Protein AF-A0A238BK65-F1 (afdb_monomer_lite)

pLDDT: mean 81.11, std 23.4, range [22.56, 98.56]

Radius of gyration: 17.89 Å; chains: 1; bounding box: 47×44×48 Å

Structure (mmCIF, N/CA/C/O backbone):
data_AF-A0A238BK65-F1
#
_entry.id   AF-A0A238BK65-F1
#
loop_
_atom_site.group_PDB
_atom_site.id
_atom_site.type_symbol
_atom_site.label_atom_id
_atom_site.label_alt_id
_atom_site.label_comp_id
_atom_site.label_asym_id
_atom_site.label_entity_id
_atom_site.label_seq_id
_atom_site.pdbx_PDB_ins_code
_atom_site.Cartn_x
_atom_site.Cartn_y
_atom_site.Cartn_z
_atom_site.occupancy
_atom_site.B_iso_or_equiv
_atom_site.auth_seq_id
_atom_site.auth_comp_id
_atom_site.auth_asym_id
_atom_site.auth_atom_id
_atom_site.pdbx_PDB_model_num
ATOM 1 N N . MET A 1 1 ? 8.272 -14.525 -10.841 1.00 65.56 1 MET A N 1
ATOM 2 C CA . MET A 1 1 ? 7.205 -13.602 -10.405 1.00 65.56 1 MET A CA 1
ATOM 3 C C . MET A 1 1 ? 6.576 -12.972 -11.632 1.00 65.56 1 MET A C 1
ATOM 5 O O . MET A 1 1 ? 7.279 -12.810 -12.625 1.00 65.56 1 MET A O 1
ATOM 9 N N . ASN A 1 2 ? 5.273 -12.700 -11.555 1.00 91.31 2 ASN A N 1
ATOM 10 C CA . ASN A 1 2 ? 4.488 -12.005 -12.584 1.00 91.31 2 ASN A CA 1
ATOM 11 C C . ASN A 1 2 ? 3.823 -10.764 -11.961 1.00 91.31 2 ASN A C 1
ATOM 13 O O . ASN A 1 2 ? 2.624 -10.515 -12.134 1.00 91.31 2 ASN A O 1
ATOM 17 N N . SER A 1 3 ? 4.575 -10.050 -11.119 1.00 95.69 3 SER A N 1
ATOM 18 C CA . SER A 1 3 ? 4.065 -8.901 -10.371 1.00 95.69 3 SER A CA 1
ATOM 19 C C . SER A 1 3 ? 3.752 -7.750 -11.322 1.00 95.69 3 SER A C 1
ATOM 21 O O . SER A 1 3 ? 2.736 -7.081 -11.140 1.00 95.69 3 SER A O 1
ATOM 23 N N . LEU A 1 4 ? 4.554 -7.578 -12.384 1.00 97.25 4 LEU A N 1
ATOM 24 C CA . LEU A 1 4 ? 4.303 -6.587 -13.430 1.00 97.25 4 LEU A CA 1
ATOM 25 C C . LEU A 1 4 ? 2.961 -6.831 -14.130 1.00 97.25 4 LEU A C 1
ATOM 27 O O . LEU A 1 4 ? 2.134 -5.927 -14.219 1.00 97.25 4 LEU A O 1
ATOM 31 N N . GLU A 1 5 ? 2.712 -8.051 -14.607 1.00 97.56 5 GLU A N 1
ATOM 32 C CA . GLU A 1 5 ? 1.461 -8.380 -15.298 1.00 97.56 5 GLU A CA 1
ATOM 33 C C . GLU A 1 5 ? 0.260 -8.203 -14.367 1.00 97.56 5 GLU A C 1
ATOM 35 O O . GLU A 1 5 ? -0.784 -7.696 -14.784 1.00 97.56 5 GLU A O 1
ATOM 40 N N . THR A 1 6 ? 0.425 -8.568 -13.093 1.00 96.25 6 THR A N 1
ATOM 41 C CA . THR A 1 6 ? -0.612 -8.414 -12.069 1.00 96.25 6 THR A CA 1
ATOM 42 C C . THR A 1 6 ? -0.981 -6.946 -11.879 1.00 96.25 6 THR A C 1
ATOM 44 O O . THR A 1 6 ? -2.160 -6.602 -11.975 1.00 96.25 6 THR A O 1
ATOM 47 N N . ILE A 1 7 ? -0.001 -6.059 -11.666 1.00 96.19 7 ILE A N 1
ATOM 48 C CA . ILE A 1 7 ? -0.294 -4.636 -11.472 1.00 96.19 7 ILE A CA 1
ATOM 49 C C . ILE A 1 7 ? -0.809 -3.979 -12.756 1.00 96.19 7 ILE A C 1
ATOM 51 O O . ILE A 1 7 ? -1.739 -3.180 -12.689 1.00 96.19 7 ILE A O 1
ATOM 55 N N . CYS A 1 8 ? -0.301 -4.351 -13.935 1.00 97.06 8 CYS A N 1
ATOM 56 C CA . CYS A 1 8 ? -0.820 -3.849 -15.208 1.00 97.06 8 CYS A CA 1
ATOM 57 C C . CYS A 1 8 ? -2.287 -4.249 -15.427 1.00 97.06 8 CYS A C 1
ATOM 59 O O . CYS A 1 8 ? -3.095 -3.405 -15.811 1.00 97.06 8 CYS A O 1
ATOM 61 N N . CYS A 1 9 ? -2.658 -5.496 -15.121 1.00 97.06 9 CYS A N 1
ATOM 62 C CA . CYS A 1 9 ? -4.050 -5.950 -15.145 1.00 97.06 9 CYS A CA 1
ATOM 63 C C . CYS A 1 9 ? -4.908 -5.171 -14.128 1.00 97.06 9 CYS A C 1
ATOM 65 O O . CYS A 1 9 ? -5.985 -4.676 -14.471 1.00 97.06 9 CYS A O 1
ATOM 67 N N . LEU A 1 10 ? -4.363 -4.988 -12.919 1.00 95.69 10 LEU A N 1
ATOM 68 C CA . LEU A 1 10 ? -4.768 -4.048 -11.868 1.00 95.69 10 LEU A CA 1
ATOM 69 C C . LEU A 1 10 ? -5.280 -2.713 -12.418 1.00 95.69 10 LEU A C 1
ATOM 71 O O . LEU A 1 10 ? -6.445 -2.310 -12.315 1.00 95.69 10 LEU A O 1
ATOM 75 N N . LEU A 1 11 ? -4.324 -2.017 -13.015 1.00 95.56 11 LEU A N 1
ATOM 76 C CA . LEU A 1 11 ? -4.457 -0.658 -13.502 1.00 95.56 11 LEU A CA 1
ATOM 77 C C . LEU A 1 11 ? -5.359 -0.581 -14.729 1.00 95.56 11 LEU A C 1
ATOM 79 O O . LEU A 1 11 ? -6.158 0.348 -14.817 1.00 95.56 11 LEU A O 1
ATOM 83 N N . ALA A 1 12 ? -5.315 -1.568 -15.626 1.00 97.38 12 ALA A N 1
ATOM 84 C CA . ALA A 1 12 ? -6.234 -1.642 -16.756 1.00 97.38 12 ALA A CA 1
ATOM 85 C C . ALA A 1 12 ? -7.696 -1.686 -16.283 1.00 97.38 12 ALA A C 1
ATOM 87 O O . ALA A 1 12 ? -8.514 -0.897 -16.755 1.00 97.38 12 ALA A O 1
ATOM 88 N N . HIS A 1 13 ? -8.024 -2.512 -15.282 1.00 96.25 13 HIS A N 1
ATOM 89 C CA . HIS A 1 13 ? -9.370 -2.528 -14.697 1.00 96.25 13 HIS A CA 1
ATOM 90 C C . HIS A 1 13 ? -9.724 -1.200 -14.022 1.00 96.25 13 HIS A C 1
ATOM 92 O O . HIS A 1 13 ? -10.852 -0.726 -14.165 1.00 96.25 13 HIS A O 1
ATOM 98 N N . LYS A 1 14 ? -8.771 -0.556 -13.333 1.00 94.31 14 LYS A N 1
ATOM 99 C CA . LYS A 1 14 ? -8.991 0.778 -12.753 1.00 94.31 14 LYS A CA 1
ATOM 100 C C . LYS A 1 14 ? -9.293 1.836 -13.815 1.00 94.31 14 LYS A C 1
ATOM 102 O O . LYS A 1 14 ? -10.143 2.690 -13.576 1.00 94.31 14 LYS A O 1
ATOM 107 N N . LEU A 1 15 ? -8.622 1.789 -14.962 1.00 95.19 15 LEU A N 1
ATOM 108 C CA . LEU A 1 15 ? -8.845 2.719 -16.070 1.00 95.19 15 LEU A CA 1
ATOM 109 C C . LEU A 1 15 ? -10.181 2.456 -16.774 1.00 95.19 15 LEU A C 1
ATOM 111 O O . LEU A 1 15 ? -10.897 3.405 -17.082 1.00 95.19 15 LEU A O 1
ATOM 115 N N . MET A 1 16 ? -10.540 1.186 -16.976 1.00 97.00 16 MET A N 1
ATOM 116 C CA . MET A 1 16 ? -11.795 0.792 -17.626 1.00 97.00 16 MET A CA 1
ATOM 117 C C . MET A 1 16 ? -13.023 1.031 -16.741 1.00 97.00 16 MET A C 1
ATOM 119 O O . MET A 1 16 ? -14.070 1.457 -17.226 1.00 97.00 16 MET A O 1
ATOM 123 N N . PHE A 1 17 ? -12.900 0.793 -15.433 1.00 95.38 17 PHE A N 1
ATOM 124 C CA . PHE A 1 17 ? -14.006 0.865 -14.478 1.00 95.38 17 PHE A CA 1
ATOM 125 C C . PHE A 1 17 ? -13.669 1.765 -13.277 1.00 95.38 17 PHE A C 1
ATOM 127 O O . PHE A 1 17 ? -13.709 1.319 -12.126 1.00 95.38 17 PHE A O 1
ATOM 134 N N . PRO A 1 18 ? -13.384 3.063 -13.488 1.00 92.12 18 PRO A N 1
ATOM 135 C CA . PRO A 1 18 ? -12.804 3.937 -12.464 1.00 92.12 18 PRO A CA 1
ATOM 136 C C . PRO A 1 18 ? -13.679 4.140 -11.225 1.00 92.12 18 PRO A C 1
ATOM 138 O O . PRO A 1 18 ? -13.147 4.462 -10.162 1.00 92.12 18 PRO A O 1
ATOM 141 N N . LYS A 1 19 ? -14.999 3.946 -11.342 1.00 90.94 19 LYS A N 1
ATOM 142 C CA . LYS A 1 19 ? -15.959 4.056 -10.231 1.00 90.94 19 LYS A CA 1
ATOM 143 C C . LYS A 1 19 ? -16.219 2.735 -9.499 1.00 90.94 19 LYS A C 1
ATOM 145 O O . LYS A 1 19 ? -16.702 2.775 -8.375 1.00 90.94 19 LYS A O 1
ATOM 150 N N . MET A 1 20 ? -15.926 1.595 -10.123 1.00 89.38 20 MET A N 1
ATOM 151 C CA . MET A 1 20 ? -16.218 0.267 -9.565 1.00 89.38 20 MET A CA 1
ATOM 152 C C . MET A 1 20 ? -14.964 -0.404 -9.018 1.00 89.38 20 MET A C 1
ATOM 154 O O . MET A 1 20 ? -15.018 -1.071 -7.990 1.00 89.38 20 MET A O 1
ATOM 158 N N . PHE A 1 21 ? -13.829 -0.196 -9.683 1.00 88.62 21 PHE A N 1
ATOM 159 C CA . PHE A 1 21 ? -12.570 -0.813 -9.317 1.00 88.62 21 PHE A CA 1
ATOM 160 C C . PHE A 1 21 ? -11.740 0.159 -8.481 1.00 88.62 21 PHE A C 1
ATOM 162 O O . PHE A 1 21 ? -11.426 1.270 -8.915 1.00 88.62 21 PHE A O 1
ATOM 169 N N . ASN A 1 22 ? -11.389 -0.234 -7.260 1.00 90.06 22 ASN A N 1
ATOM 170 C CA . ASN A 1 22 ? -10.579 0.569 -6.349 1.00 90.06 22 ASN A CA 1
ATOM 171 C C . ASN A 1 22 ? -9.386 -0.254 -5.874 1.00 90.06 22 ASN A C 1
ATOM 173 O O . ASN A 1 22 ? -9.543 -1.404 -5.477 1.00 90.06 22 ASN A O 1
ATOM 177 N N . ILE A 1 23 ? -8.203 0.352 -5.922 1.00 95.00 23 ILE A N 1
ATOM 178 C CA . ILE A 1 23 ? -6.944 -0.272 -5.517 1.00 95.00 23 ILE A CA 1
ATOM 179 C C . ILE A 1 23 ? -6.480 0.457 -4.264 1.00 95.00 23 ILE A C 1
ATOM 181 O O . ILE A 1 23 ? -6.325 1.680 -4.290 1.00 95.00 23 ILE A O 1
ATOM 185 N N . LEU A 1 24 ? -6.307 -0.284 -3.174 1.00 95.75 24 LEU A N 1
ATOM 186 C CA . LEU A 1 24 ? -5.669 0.218 -1.964 1.00 95.75 24 LEU A CA 1
ATOM 187 C C . LEU A 1 24 ? -4.176 -0.088 -2.012 1.00 95.75 24 LEU A C 1
ATOM 189 O O . LEU A 1 24 ? -3.745 -1.038 -2.660 1.00 95.75 24 LEU A O 1
ATOM 193 N N . ARG A 1 25 ? -3.397 0.725 -1.311 1.00 97.06 25 ARG A N 1
ATOM 194 C CA . ARG A 1 25 ? -1.971 0.500 -1.127 1.00 97.06 25 ARG A CA 1
ATOM 195 C C . ARG A 1 25 ? -1.739 -0.636 -0.134 1.00 97.06 25 ARG A C 1
ATOM 197 O O . ARG A 1 25 ? -2.342 -0.620 0.938 1.00 97.06 25 ARG A O 1
ATOM 204 N N . GLY A 1 26 ? -0.849 -1.565 -0.460 1.00 95.06 26 GLY A N 1
ATOM 205 C CA . GLY A 1 26 ? -0.292 -2.528 0.480 1.00 95.06 26 GLY A CA 1
ATOM 206 C C . GLY A 1 26 ? 1.108 -2.156 0.954 1.00 95.06 26 GLY A C 1
ATOM 207 O O . GLY A 1 26 ? 1.669 -1.120 0.588 1.00 95.06 26 GLY A O 1
ATOM 208 N N . ASN A 1 27 ? 1.673 -2.988 1.827 1.00 94.56 27 ASN A N 1
ATOM 209 C CA . ASN A 1 27 ? 3.023 -2.783 2.348 1.00 94.56 27 ASN A CA 1
ATOM 210 C C . ASN A 1 27 ? 4.119 -3.073 1.303 1.00 94.56 27 ASN A C 1
ATOM 212 O O . ASN A 1 27 ? 5.182 -2.457 1.363 1.00 94.56 27 ASN A O 1
ATOM 216 N N . HIS A 1 28 ? 3.851 -3.958 0.334 1.00 94.88 28 HIS A N 1
ATOM 217 C CA . HIS A 1 28 ? 4.752 -4.246 -0.785 1.00 94.88 28 HIS A CA 1
ATOM 218 C C . HIS A 1 28 ? 4.765 -3.135 -1.843 1.00 94.88 28 HIS A C 1
ATOM 220 O O . HIS A 1 28 ? 5.754 -2.986 -2.547 1.00 94.88 28 HIS A O 1
ATOM 226 N N . GLU A 1 29 ? 3.759 -2.265 -1.907 1.00 97.38 29 GLU A N 1
ATOM 227 C CA . GLU A 1 29 ? 3.756 -1.063 -2.754 1.00 97.38 29 GLU A CA 1
ATOM 228 C C . GLU A 1 29 ? 4.601 0.075 -2.128 1.00 97.38 29 GLU A C 1
ATOM 230 O O . GLU A 1 29 ? 4.159 1.219 -1.954 1.00 97.38 29 GLU A O 1
ATOM 235 N N . CYS A 1 30 ? 5.834 -0.257 -1.740 1.00 94.69 30 CYS A N 1
ATOM 236 C CA . CYS A 1 30 ? 6.845 0.604 -1.130 1.00 94.69 30 CYS A CA 1
ATOM 237 C C . CYS A 1 30 ? 8.224 0.262 -1.725 1.00 94.69 30 CYS A C 1
ATOM 239 O O . CYS A 1 30 ? 8.520 -0.934 -1.804 1.00 94.69 30 CYS A O 1
ATOM 241 N N . PRO A 1 31 ? 9.069 1.253 -2.088 1.00 97.44 31 PRO A N 1
ATOM 242 C CA . PRO A 1 31 ? 10.338 1.006 -2.781 1.00 97.44 31 PRO A CA 1
ATOM 243 C C . PRO A 1 31 ? 11.217 -0.039 -2.090 1.00 97.44 31 PRO A C 1
ATOM 245 O O . PRO A 1 31 ? 11.572 -1.041 -2.700 1.00 97.44 31 PRO A O 1
ATOM 248 N N . ASP A 1 32 ? 11.469 0.133 -0.789 1.00 95.12 32 ASP A N 1
ATOM 249 C CA . ASP A 1 32 ? 12.352 -0.756 -0.021 1.00 95.12 32 ASP A CA 1
ATOM 250 C C . ASP A 1 32 ? 11.864 -2.213 -0.027 1.00 95.12 32 ASP A C 1
ATOM 252 O O . ASP A 1 32 ? 12.652 -3.157 -0.058 1.00 95.12 32 ASP A O 1
ATOM 256 N N . ILE A 1 33 ? 10.542 -2.402 -0.005 1.00 95.56 33 ILE A N 1
ATOM 257 C CA . ILE A 1 33 ? 9.921 -3.721 0.085 1.00 95.56 33 ILE A CA 1
ATOM 258 C C . ILE A 1 33 ? 9.875 -4.367 -1.293 1.00 95.56 33 ILE A C 1
ATOM 260 O O . ILE A 1 33 ? 10.335 -5.491 -1.458 1.00 95.56 33 ILE A O 1
ATOM 264 N N . ASN A 1 34 ? 9.357 -3.682 -2.311 1.00 96.94 34 ASN A N 1
ATOM 265 C CA . ASN A 1 34 ? 9.291 -4.281 -3.641 1.00 96.94 34 ASN A CA 1
ATOM 266 C C . ASN A 1 34 ? 10.681 -4.514 -4.255 1.00 96.94 34 ASN A C 1
ATOM 268 O O . ASN A 1 34 ? 10.834 -5.475 -5.005 1.00 96.94 34 ASN A O 1
ATOM 272 N N . GLN A 1 35 ? 11.696 -3.727 -3.890 1.00 96.88 35 GLN A N 1
ATOM 273 C CA . GLN A 1 35 ? 13.086 -4.012 -4.232 1.00 96.88 35 GLN A CA 1
ATOM 274 C C . GLN A 1 35 ? 13.565 -5.288 -3.532 1.00 96.88 35 GLN A C 1
ATOM 276 O O . GLN A 1 35 ? 13.980 -6.229 -4.201 1.00 96.88 35 GLN A O 1
ATOM 281 N N . MET A 1 36 ? 13.439 -5.358 -2.202 1.00 95.81 36 MET A N 1
ATOM 282 C CA . MET A 1 36 ? 13.880 -6.516 -1.415 1.00 95.81 36 MET A CA 1
ATOM 283 C C . MET A 1 36 ? 13.208 -7.827 -1.845 1.00 95.81 36 MET A C 1
ATOM 285 O O . MET A 1 36 ? 13.836 -8.883 -1.810 1.00 95.81 36 MET A O 1
ATOM 289 N N . TYR A 1 37 ? 11.939 -7.768 -2.250 1.00 94.00 37 TYR A N 1
ATOM 290 C CA . TYR A 1 37 ? 11.158 -8.936 -2.661 1.00 94.00 37 TYR A CA 1
ATOM 291 C C . TYR A 1 37 ? 11.115 -9.145 -4.186 1.00 94.00 37 TYR A C 1
ATOM 293 O O . TYR A 1 37 ? 10.296 -9.927 -4.665 1.00 94.00 37 TYR A O 1
ATOM 301 N N . GLY A 1 38 ? 12.005 -8.499 -4.949 1.00 96.06 38 GLY A N 1
ATOM 302 C CA . GLY A 1 38 ? 12.317 -8.887 -6.330 1.00 96.06 38 GLY A CA 1
ATOM 303 C C . GLY A 1 38 ? 11.424 -8.301 -7.428 1.00 96.06 38 GLY A C 1
ATOM 304 O O . GLY A 1 38 ? 11.495 -8.757 -8.568 1.00 96.06 38 GLY A O 1
ATOM 305 N N . PHE A 1 39 ? 10.595 -7.292 -7.139 1.00 97.94 39 PHE A N 1
ATOM 306 C CA . PHE A 1 39 ? 9.866 -6.572 -8.190 1.00 97.94 39 PHE A CA 1
ATOM 307 C C . PHE A 1 39 ? 10.810 -5.737 -9.056 1.00 97.94 39 PHE A C 1
ATOM 309 O O . PHE A 1 39 ? 10.663 -5.733 -10.274 1.00 97.94 39 PHE A O 1
ATOM 316 N N . GLN A 1 40 ? 11.793 -5.063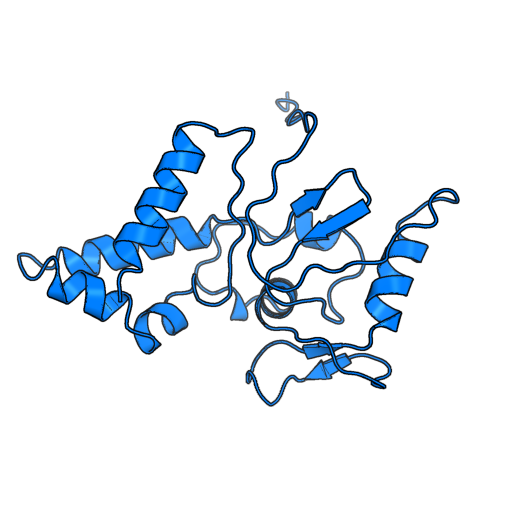 -8.446 1.00 97.75 40 GLN A N 1
ATOM 317 C CA . GLN A 1 40 ? 12.811 -4.328 -9.201 1.00 97.75 40 GLN A CA 1
ATOM 318 C C . GLN A 1 40 ? 13.571 -5.280 -10.139 1.00 97.75 40 GLN A C 1
ATOM 320 O O . GLN A 1 40 ? 13.592 -5.058 -11.348 1.00 97.75 40 GLN A O 1
ATOM 325 N N . ASP A 1 41 ? 14.069 -6.395 -9.599 1.00 97.56 41 ASP A N 1
ATOM 326 C CA . ASP A 1 41 ? 14.761 -7.433 -10.370 1.00 97.56 41 ASP A CA 1
ATOM 327 C C . ASP A 1 41 ? 13.891 -7.992 -11.508 1.00 97.56 41 ASP A C 1
ATOM 329 O O . ASP A 1 41 ? 14.380 -8.271 -12.605 1.00 97.56 41 ASP A O 1
ATOM 333 N N . GLU A 1 42 ? 12.582 -8.159 -11.279 1.00 98.12 42 GLU A N 1
ATOM 334 C CA . GLU A 1 42 ? 11.644 -8.591 -12.318 1.00 98.12 42 GLU A CA 1
ATOM 335 C C . GLU A 1 42 ? 11.610 -7.605 -13.493 1.00 98.12 42 GLU A C 1
ATOM 337 O O . GLU A 1 42 ? 11.644 -8.044 -14.648 1.00 98.12 42 GLU A O 1
ATOM 342 N N . LEU A 1 43 ? 11.554 -6.301 -13.209 1.00 98.12 43 LEU A N 1
ATOM 343 C CA . LEU A 1 43 ? 11.531 -5.247 -14.223 1.00 98.12 43 LEU A CA 1
ATOM 344 C C . LEU A 1 43 ? 12.867 -5.150 -14.959 1.00 98.12 43 LEU A C 1
ATOM 346 O O . LEU A 1 43 ? 12.874 -5.137 -16.186 1.00 98.12 43 LEU A O 1
ATOM 350 N N . GLU A 1 44 ? 13.990 -5.157 -14.243 1.00 96.88 44 GLU A N 1
ATOM 351 C CA . GLU A 1 44 ? 15.328 -5.113 -14.849 1.00 96.88 44 GLU A CA 1
ATOM 352 C C . GLU A 1 44 ? 15.594 -6.330 -15.741 1.00 96.88 44 GLU A C 1
ATOM 354 O O . GLU A 1 44 ? 16.139 -6.198 -16.836 1.00 96.88 44 GLU A O 1
ATOM 359 N N . ARG A 1 45 ? 15.128 -7.519 -15.343 1.00 97.38 45 ARG A N 1
ATOM 360 C CA . ARG A 1 45 ? 15.252 -8.730 -16.164 1.00 97.38 45 ARG A CA 1
ATOM 361 C C . ARG A 1 45 ? 14.373 -8.690 -17.418 1.00 97.38 45 ARG A C 1
ATOM 363 O O . ARG A 1 45 ? 14.766 -9.238 -18.447 1.00 97.38 45 ARG A O 1
ATOM 370 N N . LYS A 1 46 ? 13.165 -8.123 -17.337 1.00 97.31 46 LYS A N 1
ATOM 371 C CA . LYS A 1 46 ? 12.235 -8.024 -18.480 1.00 97.31 46 LYS A CA 1
ATOM 372 C C . LYS A 1 46 ? 12.601 -6.880 -19.434 1.00 97.31 46 LYS A C 1
ATOM 374 O O . LYS A 1 46 ? 12.348 -7.011 -20.627 1.00 97.31 46 LYS A O 1
ATOM 379 N N . PHE A 1 47 ? 13.223 -5.817 -18.923 1.00 97.19 47 PHE A N 1
ATOM 380 C CA . PHE A 1 47 ? 13.608 -4.610 -19.663 1.00 97.19 47 PHE A CA 1
ATOM 381 C C . PHE A 1 47 ? 15.085 -4.240 -19.394 1.00 97.19 47 PHE A C 1
ATOM 383 O O . PHE A 1 47 ? 15.366 -3.259 -18.699 1.00 97.19 47 PHE A O 1
ATOM 390 N N . PRO A 1 48 ? 16.049 -5.026 -19.919 1.00 95.62 48 PRO A N 1
ATOM 391 C CA . PRO A 1 48 ? 17.468 -4.908 -19.565 1.00 95.62 48 PRO A CA 1
ATOM 392 C C . PRO A 1 48 ? 18.222 -3.794 -20.308 1.00 95.62 48 PRO A C 1
ATOM 394 O O . PRO A 1 48 ? 19.399 -3.556 -20.046 1.00 95.62 48 PRO A O 1
ATOM 397 N N . THR A 1 49 ? 17.604 -3.147 -21.295 1.00 95.94 49 THR A N 1
ATOM 398 C CA . THR A 1 49 ? 18.268 -2.168 -22.166 1.00 95.94 49 THR A CA 1
ATOM 399 C C . THR A 1 49 ? 17.995 -0.744 -21.679 1.00 95.94 49 THR A C 1
ATOM 401 O O . THR A 1 49 ? 16.925 -0.463 -21.151 1.00 95.94 49 THR A O 1
ATOM 404 N N . ASN A 1 50 ? 18.964 0.165 -21.839 1.00 94.25 50 ASN A N 1
ATOM 405 C CA . ASN A 1 50 ? 18.810 1.605 -21.571 1.00 94.25 50 ASN A CA 1
ATOM 406 C C . ASN A 1 50 ? 18.277 1.975 -20.168 1.00 94.25 50 ASN A C 1
ATOM 408 O O . ASN A 1 50 ? 17.665 3.028 -20.008 1.00 94.25 50 ASN A O 1
ATOM 412 N N . ASN A 1 51 ? 18.510 1.135 -19.151 1.00 93.94 51 ASN A N 1
ATOM 413 C CA . ASN A 1 51 ? 17.974 1.295 -17.790 1.00 93.94 51 ASN A CA 1
ATOM 414 C C . ASN A 1 51 ? 16.433 1.341 -17.703 1.00 93.94 51 ASN A C 1
ATOM 416 O O . ASN A 1 51 ? 15.890 1.822 -16.708 1.00 93.94 51 ASN A O 1
ATOM 420 N N . GLU A 1 52 ? 15.714 0.817 -18.702 1.00 97.69 52 GLU A N 1
ATOM 421 C CA . GLU A 1 52 ? 14.247 0.856 -18.755 1.00 97.69 52 GLU A CA 1
ATOM 422 C C . GLU A 1 52 ? 13.590 0.190 -17.540 1.00 97.69 52 GLU A C 1
ATOM 424 O O . GLU A 1 52 ? 12.627 0.730 -16.998 1.00 97.69 52 GLU A O 1
ATOM 429 N N . GLY A 1 53 ? 14.131 -0.937 -17.060 1.00 97.88 53 GLY A N 1
ATOM 430 C CA . GLY A 1 53 ? 13.626 -1.606 -15.859 1.00 97.88 53 GLY A CA 1
ATOM 431 C C . GLY A 1 53 ? 13.645 -0.712 -14.614 1.00 97.88 53 GLY A C 1
ATOM 432 O O . GLY A 1 53 ? 12.647 -0.637 -13.897 1.00 97.88 53 GLY A O 1
ATOM 433 N N . ILE A 1 54 ? 14.731 0.038 -14.403 1.00 98.00 54 ILE A N 1
ATOM 434 C CA . ILE A 1 54 ? 14.860 0.998 -13.293 1.00 98.00 54 ILE A CA 1
ATOM 435 C C . ILE A 1 54 ? 13.914 2.187 -13.499 1.00 98.00 54 ILE A C 1
ATOM 437 O O . ILE A 1 54 ? 13.252 2.630 -12.559 1.00 98.00 54 ILE A O 1
ATOM 441 N N . THR A 1 55 ? 13.806 2.703 -14.727 1.00 98.31 55 THR A N 1
ATOM 442 C CA . THR A 1 55 ? 12.867 3.786 -15.056 1.00 98.31 55 THR A CA 1
ATOM 443 C C . THR A 1 55 ? 11.420 3.380 -14.769 1.00 98.31 55 THR A C 1
ATOM 445 O O . THR A 1 55 ? 10.682 4.143 -14.144 1.00 98.31 55 THR A O 1
ATOM 448 N N . LEU A 1 56 ? 11.022 2.165 -15.155 1.00 98.06 56 LEU A N 1
ATOM 449 C CA . LEU A 1 56 ? 9.704 1.609 -14.851 1.00 98.06 56 LEU A CA 1
ATOM 450 C C . LEU A 1 56 ? 9.508 1.415 -13.347 1.00 98.06 56 LEU A C 1
ATOM 452 O O . LEU A 1 56 ? 8.452 1.766 -12.826 1.00 98.06 56 LEU A O 1
ATOM 456 N N . TRP A 1 57 ? 10.515 0.903 -12.638 1.00 98.38 57 TRP A N 1
ATOM 457 C CA . TRP A 1 57 ? 10.455 0.727 -11.188 1.00 98.38 57 TRP A CA 1
ATOM 458 C C . TRP A 1 57 ? 10.199 2.056 -10.462 1.00 98.38 57 TRP A C 1
ATOM 460 O O . TRP A 1 57 ? 9.315 2.133 -9.607 1.00 98.38 57 TRP A O 1
ATOM 470 N N . ASN A 1 58 ? 10.892 3.128 -10.857 1.00 98.31 58 ASN A N 1
ATOM 471 C CA . ASN A 1 58 ? 10.652 4.472 -10.326 1.00 98.31 58 ASN A CA 1
ATOM 472 C C . ASN A 1 58 ? 9.218 4.947 -10.612 1.00 98.31 58 ASN A C 1
ATOM 474 O O . ASN A 1 58 ? 8.523 5.381 -9.693 1.00 98.31 58 ASN A O 1
ATOM 478 N N . ALA A 1 59 ? 8.736 4.785 -11.848 1.00 98.44 59 ALA A N 1
ATOM 479 C CA . ALA A 1 59 ? 7.377 5.175 -12.227 1.00 98.44 59 ALA A CA 1
ATOM 480 C C . ALA A 1 59 ? 6.295 4.405 -11.442 1.00 98.44 59 ALA A C 1
ATOM 482 O O . ALA A 1 59 ? 5.308 4.990 -10.989 1.00 98.44 59 ALA A O 1
ATOM 483 N N . PHE A 1 60 ? 6.481 3.099 -11.219 1.00 98.56 60 PHE A N 1
ATOM 484 C CA . PHE A 1 60 ? 5.575 2.314 -10.379 1.00 98.56 60 PHE A CA 1
ATOM 485 C C . PHE A 1 60 ? 5.583 2.795 -8.929 1.00 98.56 60 PHE A C 1
ATOM 487 O O . PHE A 1 60 ? 4.519 2.900 -8.323 1.00 98.56 60 PHE A O 1
ATOM 494 N N . ASN A 1 61 ? 6.744 3.141 -8.373 1.00 98.50 61 ASN A N 1
ATOM 495 C CA . ASN A 1 61 ? 6.827 3.661 -7.011 1.00 98.50 61 ASN A CA 1
ATOM 496 C C . ASN A 1 61 ? 6.156 5.036 -6.851 1.00 98.50 61 ASN A C 1
ATOM 498 O O . ASN A 1 61 ?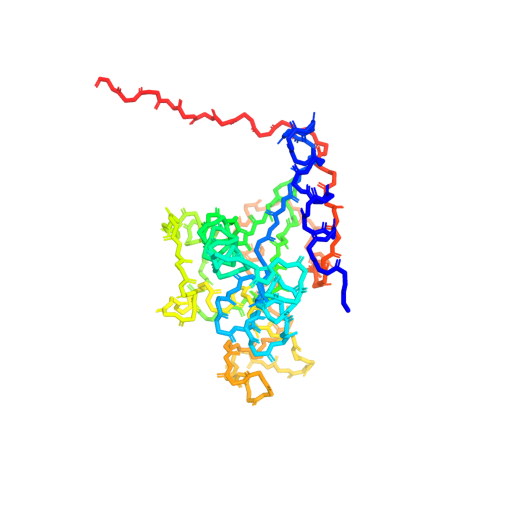 5.497 5.276 -5.836 1.00 98.50 61 ASN A O 1
ATOM 502 N N . GLU A 1 62 ? 6.235 5.913 -7.855 1.00 98.44 62 GLU A N 1
ATOM 503 C CA . GLU A 1 62 ? 5.471 7.169 -7.884 1.00 98.44 62 GLU A CA 1
ATOM 504 C C . GLU A 1 62 ? 3.954 6.916 -7.922 1.00 98.44 62 GLU A C 1
ATOM 506 O O . GLU A 1 62 ? 3.190 7.534 -7.171 1.00 98.44 62 GLU A O 1
ATOM 511 N N . LEU A 1 63 ? 3.508 5.947 -8.728 1.00 98.25 63 LEU A N 1
ATOM 512 C CA . LEU A 1 63 ? 2.110 5.513 -8.763 1.00 98.25 63 LEU A CA 1
ATOM 513 C C . LEU A 1 63 ? 1.664 4.954 -7.407 1.00 98.25 63 LEU A C 1
ATOM 515 O O . LEU A 1 63 ? 0.621 5.347 -6.878 1.00 98.25 63 LEU A O 1
ATOM 519 N N . PHE A 1 64 ? 2.454 4.060 -6.815 1.00 98.31 64 PHE A N 1
ATOM 520 C CA . PHE A 1 64 ? 2.183 3.454 -5.513 1.00 98.31 64 PHE A CA 1
ATOM 521 C C . PHE A 1 64 ? 2.103 4.496 -4.400 1.00 98.31 64 PHE A C 1
ATOM 523 O O . PHE A 1 64 ? 1.231 4.407 -3.531 1.00 98.31 64 PHE A O 1
ATOM 530 N N . ALA A 1 65 ? 2.935 5.537 -4.461 1.00 98.00 65 ALA A N 1
ATOM 531 C CA . ALA A 1 65 ? 2.893 6.656 -3.529 1.00 98.00 65 ALA A CA 1
ATOM 532 C C . ALA A 1 65 ? 1.544 7.396 -3.547 1.00 98.00 65 ALA A C 1
ATOM 534 O O . ALA A 1 65 ? 1.150 7.982 -2.533 1.00 98.00 65 ALA A O 1
ATOM 535 N N . CYS A 1 66 ? 0.821 7.339 -4.668 1.00 97.50 66 CYS A N 1
ATOM 536 C CA . CYS A 1 66 ? -0.491 7.949 -4.847 1.00 97.50 66 CYS A CA 1
ATOM 537 C C . CYS A 1 66 ? -1.653 7.054 -4.396 1.00 97.50 66 CYS A C 1
ATOM 539 O O . CYS A 1 66 ? -2.770 7.557 -4.253 1.00 97.50 66 CYS A O 1
ATOM 541 N N . LEU A 1 67 ? -1.445 5.756 -4.154 1.00 96.56 67 LEU A N 1
ATOM 542 C CA . LEU A 1 67 ? -2.532 4.840 -3.801 1.00 96.56 67 LEU A CA 1
ATOM 543 C C . LEU A 1 67 ? -3.158 5.176 -2.429 1.00 96.56 67 LEU A C 1
ATOM 545 O O . LEU A 1 67 ? -2.459 5.588 -1.501 1.00 96.56 67 LEU A O 1
ATOM 549 N N . PRO A 1 68 ? -4.490 5.050 -2.282 1.00 96.12 68 PRO A N 1
ATOM 550 C CA . PRO A 1 68 ? -5.180 5.274 -1.013 1.00 96.12 68 PRO A CA 1
ATOM 551 C C . PR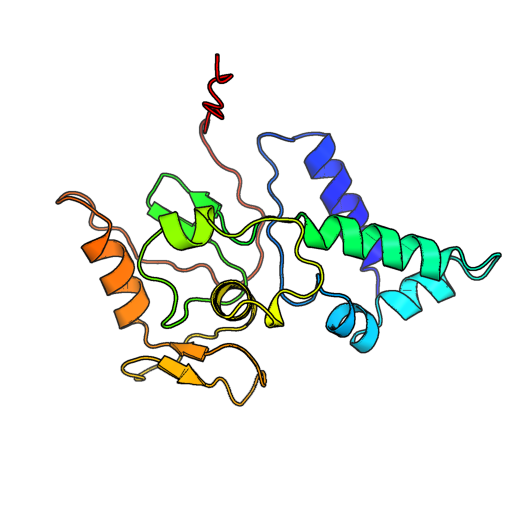O A 1 68 ? -4.853 4.177 0.006 1.00 96.12 68 PRO A C 1
ATOM 553 O O . PRO A 1 68 ? -4.730 3.010 -0.347 1.00 96.12 68 PRO A O 1
ATOM 556 N N . PHE A 1 69 ? -4.774 4.536 1.287 1.00 94.69 69 PHE A N 1
ATOM 557 C CA . PHE A 1 69 ? -4.480 3.586 2.371 1.00 94.69 69 PHE A CA 1
ATOM 558 C C . PHE A 1 69 ? -5.711 2.838 2.894 1.00 94.69 69 PHE A C 1
ATOM 560 O O . PHE A 1 69 ? -5.570 1.808 3.548 1.00 94.69 69 PHE A O 1
ATOM 567 N N . ALA A 1 70 ? -6.911 3.371 2.655 1.00 93.38 70 ALA A N 1
ATOM 568 C CA . ALA A 1 70 ? -8.139 2.797 3.178 1.00 93.38 70 ALA A CA 1
ATOM 569 C C . ALA A 1 70 ? -9.339 3.041 2.260 1.00 93.38 70 ALA A C 1
ATOM 571 O O . ALA A 1 70 ? -9.379 4.027 1.519 1.00 93.38 70 ALA A O 1
ATOM 572 N N . ALA A 1 71 ? -10.348 2.183 2.385 1.00 90.38 71 ALA A N 1
ATOM 573 C CA . ALA A 1 71 ? -11.690 2.392 1.851 1.00 90.38 71 ALA A CA 1
ATOM 574 C C . ALA A 1 71 ? -12.733 2.188 2.952 1.00 90.38 71 ALA A C 1
ATOM 576 O O . ALA A 1 71 ? -12.548 1.370 3.850 1.00 90.38 71 ALA A O 1
ATOM 577 N N . LEU A 1 72 ? -13.843 2.918 2.865 1.00 87.50 72 LEU A N 1
ATOM 578 C CA . LEU A 1 72 ? -14.991 2.742 3.746 1.00 87.50 72 LEU A CA 1
ATOM 579 C C . LEU A 1 72 ? -16.204 2.333 2.912 1.00 87.50 72 LEU A C 1
ATOM 581 O O . LEU A 1 72 ? -16.706 3.116 2.110 1.00 87.50 72 LEU A O 1
ATOM 585 N N . ILE A 1 73 ? -16.686 1.112 3.112 1.00 83.50 73 ILE A N 1
ATOM 586 C CA . ILE A 1 73 ? -17.787 0.545 2.332 1.00 83.50 73 ILE A CA 1
ATOM 587 C C . ILE A 1 73 ? -19.082 0.719 3.108 1.00 83.50 73 ILE A C 1
ATOM 589 O O . ILE A 1 73 ? -19.191 0.281 4.259 1.00 83.50 73 ILE A O 1
ATOM 593 N N . LYS A 1 74 ? -20.067 1.358 2.463 1.00 82.50 74 LYS A N 1
ATOM 594 C CA . LYS A 1 74 ? -21.411 1.613 3.009 1.00 82.50 74 LYS A CA 1
ATOM 595 C C . LYS A 1 74 ? -21.380 2.214 4.424 1.00 82.50 74 LYS A C 1
ATOM 597 O O . LYS A 1 74 ? -22.214 1.862 5.254 1.00 82.50 74 LYS A O 1
ATOM 602 N N . ASN A 1 75 ? -20.385 3.062 4.709 1.00 78.44 75 ASN A N 1
ATOM 603 C CA . ASN A 1 75 ? -20.112 3.662 6.023 1.00 78.44 75 ASN A CA 1
ATOM 604 C C . ASN A 1 75 ? -19.993 2.657 7.188 1.00 78.44 75 ASN A C 1
ATOM 606 O O . ASN A 1 75 ? -20.229 3.011 8.338 1.00 78.44 75 ASN A O 1
ATOM 610 N N . LYS A 1 76 ? -19.648 1.396 6.901 1.00 75.06 76 LYS A N 1
ATOM 611 C CA . LYS A 1 76 ? -19.702 0.296 7.881 1.00 75.06 76 LYS A CA 1
ATOM 612 C C . LYS A 1 76 ? -18.437 -0.545 7.935 1.00 75.06 76 LYS A C 1
ATOM 614 O O . LYS A 1 76 ? -18.064 -1.002 9.010 1.00 75.06 76 LYS A O 1
ATOM 619 N N . ILE A 1 77 ? -17.792 -0.772 6.793 1.00 80.94 77 ILE A N 1
ATOM 620 C CA . ILE A 1 77 ? -16.627 -1.658 6.702 1.00 80.94 77 ILE A CA 1
ATOM 621 C C . ILE A 1 77 ? -15.419 -0.820 6.313 1.00 80.94 77 ILE A C 1
ATOM 623 O O . ILE A 1 77 ? -15.382 -0.272 5.213 1.00 80.94 77 ILE A O 1
ATOM 627 N N . LEU A 1 78 ? -14.450 -0.715 7.219 1.00 83.88 78 LEU A N 1
ATOM 628 C CA . LEU A 1 78 ? -13.146 -0.136 6.918 1.00 83.88 78 LEU A CA 1
ATOM 629 C C . LEU A 1 78 ? -12.237 -1.229 6.363 1.00 83.88 78 LEU A C 1
ATOM 631 O O . LEU A 1 78 ? -11.984 -2.232 7.031 1.00 83.88 78 LEU A O 1
ATOM 635 N N . CYS A 1 79 ? -11.739 -0.998 5.159 1.00 87.44 79 CYS A N 1
ATOM 636 C CA . CYS A 1 79 ? -10.753 -1.828 4.492 1.00 87.44 79 CYS A CA 1
ATOM 637 C C . CYS A 1 79 ? -9.409 -1.110 4.544 1.00 87.44 79 CYS A C 1
ATOM 639 O O . CYS A 1 79 ? -9.313 0.039 4.114 1.00 87.44 79 CYS A O 1
ATOM 641 N N . VAL A 1 80 ? -8.399 -1.792 5.069 1.00 90.69 80 VAL A N 1
ATOM 642 C CA . VAL A 1 80 ? -6.992 -1.375 5.140 1.00 90.69 80 VAL A CA 1
ATOM 643 C C . VAL A 1 80 ? -6.144 -2.607 4.847 1.00 90.69 80 VAL A C 1
ATOM 645 O O . VAL A 1 80 ? -6.650 -3.723 4.943 1.00 90.69 80 VAL A O 1
ATOM 648 N N . HIS A 1 81 ? -4.880 -2.426 4.479 1.00 91.50 81 HIS A N 1
ATOM 649 C CA . HIS A 1 81 ? -4.025 -3.566 4.161 1.00 91.50 81 HIS A CA 1
ATOM 650 C C . HIS A 1 81 ? -3.600 -4.345 5.414 1.00 91.50 81 HIS A C 1
ATOM 652 O O . HIS A 1 81 ? -3.829 -5.547 5.496 1.00 91.50 81 HIS A O 1
ATOM 658 N N . GLY A 1 82 ? -2.987 -3.646 6.372 1.00 89.88 82 GLY A N 1
ATOM 659 C CA . GLY A 1 82 ? -2.550 -4.213 7.643 1.00 89.88 82 GLY A CA 1
ATOM 660 C C . GLY A 1 82 ? -3.662 -4.105 8.672 1.00 89.88 82 GLY A C 1
ATOM 661 O O . GLY A 1 82 ? -4.557 -4.938 8.744 1.00 89.88 82 GLY A O 1
ATOM 662 N N . GLY A 1 83 ? -3.652 -3.038 9.466 1.00 87.50 83 GLY A N 1
ATOM 663 C CA . GLY A 1 83 ? -4.626 -2.899 10.536 1.00 87.50 83 GLY A CA 1
ATOM 664 C C . GLY A 1 83 ? -4.664 -1.506 11.128 1.00 87.50 83 GLY A C 1
ATOM 665 O O . GLY A 1 83 ? -4.524 -0.506 10.432 1.00 87.50 83 GLY A O 1
ATOM 666 N N . ILE A 1 84 ? -4.905 -1.435 12.431 1.00 88.81 84 ILE A N 1
ATOM 667 C CA . ILE A 1 84 ? -4.991 -0.164 13.150 1.00 88.81 84 ILE A CA 1
ATOM 668 C C . ILE A 1 84 ? -3.790 0.016 14.078 1.00 88.81 84 ILE A C 1
ATOM 670 O O . ILE A 1 84 ? -3.084 -0.934 14.418 1.00 88.81 84 ILE A O 1
ATOM 674 N N . GLY A 1 85 ? -3.553 1.259 14.480 1.00 91.62 85 GLY A N 1
ATOM 675 C CA . GLY A 1 85 ? -2.524 1.633 15.444 1.00 91.62 85 GLY A CA 1
ATOM 676 C C . GLY A 1 85 ? -3.064 2.636 16.459 1.00 91.62 85 GLY A C 1
ATOM 677 O O . GLY A 1 85 ? -4.156 3.183 16.262 1.00 91.62 85 GLY A O 1
ATOM 678 N N . PRO A 1 86 ? -2.311 2.912 17.535 1.00 93.06 86 PRO A N 1
ATOM 679 C CA . PRO A 1 86 ? -2.712 3.864 18.562 1.00 93.06 86 PRO A CA 1
ATOM 680 C C . PRO A 1 86 ? -2.869 5.292 18.025 1.00 93.06 86 PRO A C 1
ATOM 682 O O . PRO A 1 86 ? -3.467 6.122 18.705 1.00 93.06 86 PRO A O 1
ATOM 685 N N . GLU A 1 87 ? -2.358 5.597 16.834 1.00 93.56 87 GLU A N 1
ATOM 686 C CA . GLU A 1 87 ? -2.463 6.907 16.192 1.00 93.56 87 GLU A CA 1
ATOM 687 C C . GLU A 1 87 ? -3.833 7.147 15.543 1.00 93.56 87 GLU A C 1
ATOM 689 O O . GLU A 1 87 ? -4.217 8.296 15.343 1.00 93.56 87 GLU A O 1
ATOM 694 N N . LEU A 1 88 ? -4.593 6.087 15.248 1.00 90.50 88 LEU A N 1
ATOM 695 C CA . LEU A 1 88 ? -5.912 6.201 14.635 1.00 90.50 88 LEU A CA 1
ATOM 696 C C . LEU A 1 88 ? -6.974 6.510 15.703 1.00 90.50 88 LEU A C 1
ATOM 698 O O . LEU A 1 88 ? -7.336 5.638 16.496 1.00 90.50 88 LEU A O 1
ATOM 702 N N . LYS A 1 89 ? -7.494 7.743 15.731 1.00 89.31 89 LYS A N 1
ATOM 703 C CA . LYS A 1 89 ? -8.552 8.166 16.670 1.00 89.31 89 LYS A CA 1
ATOM 704 C C . LYS A 1 89 ? -9.908 8.306 15.993 1.00 89.31 89 LYS A C 1
ATOM 706 O O . LYS A 1 89 ? -10.930 7.999 16.602 1.00 89.31 89 LYS A O 1
ATOM 711 N N . SER A 1 90 ? -9.912 8.709 14.729 1.00 88.25 90 SER A N 1
ATOM 712 C CA . SER A 1 90 ? -11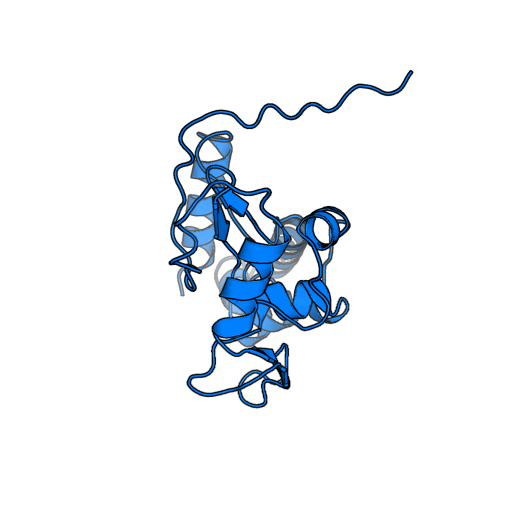.104 8.915 13.913 1.00 88.25 90 SER A CA 1
ATOM 713 C C . SER A 1 90 ? -10.839 8.579 12.445 1.00 88.25 90 SER A C 1
ATOM 715 O O . SER A 1 90 ? -9.695 8.516 11.995 1.00 88.25 90 SER A O 1
ATOM 717 N N . LEU A 1 91 ? -11.904 8.417 11.657 1.00 87.25 91 LEU A N 1
ATOM 718 C CA . LEU A 1 91 ? -11.775 8.281 10.200 1.00 87.25 91 LEU A CA 1
ATOM 719 C C . LEU A 1 91 ? -11.195 9.545 9.540 1.00 87.25 91 LEU A C 1
ATOM 721 O O . LEU A 1 91 ? -10.600 9.452 8.465 1.00 87.25 91 LEU A O 1
ATOM 725 N N . ASP A 1 92 ? -11.320 10.712 10.180 1.00 90.38 92 ASP A N 1
ATOM 726 C CA . ASP A 1 92 ? -10.725 11.958 9.691 1.00 90.38 92 ASP A CA 1
ATOM 727 C C . ASP A 1 92 ? -9.199 11.942 9.735 1.00 90.38 92 ASP A C 1
ATOM 729 O O . ASP A 1 92 ? -8.567 12.591 8.902 1.00 90.38 92 ASP A O 1
ATOM 733 N N . ASP A 1 93 ? -8.588 11.175 10.639 1.00 92.75 93 ASP A N 1
ATOM 734 C CA . ASP A 1 93 ? -7.128 11.049 10.687 1.00 92.75 93 ASP A CA 1
ATOM 735 C C . ASP A 1 93 ? -6.598 10.392 9.409 1.00 92.75 93 ASP A C 1
ATOM 737 O O . ASP A 1 93 ? -5.608 10.849 8.842 1.00 92.75 93 ASP A O 1
ATOM 741 N N . ILE A 1 94 ? -7.318 9.390 8.889 1.00 92.50 94 ILE A N 1
ATOM 742 C CA . ILE A 1 94 ? -6.994 8.748 7.608 1.00 92.50 94 ILE A CA 1
ATOM 743 C C . ILE A 1 94 ? -7.187 9.737 6.450 1.00 92.50 94 ILE A C 1
ATOM 745 O O . ILE A 1 94 ? -6.339 9.822 5.563 1.00 92.50 94 ILE A O 1
ATOM 749 N N . ARG A 1 95 ? -8.273 10.527 6.461 1.00 92.06 95 ARG A N 1
ATOM 750 C CA . ARG A 1 95 ? -8.550 11.537 5.417 1.00 92.06 95 ARG A CA 1
ATOM 751 C C . ARG A 1 95 ? -7.482 12.632 5.356 1.00 92.06 95 ARG A C 1
ATOM 753 O O . ARG A 1 95 ? -7.253 13.189 4.286 1.00 92.06 95 ARG A O 1
ATOM 760 N N . LYS A 1 96 ? -6.826 12.933 6.481 1.00 94.06 96 LYS A N 1
ATOM 761 C CA . LYS A 1 96 ? -5.751 13.934 6.582 1.00 94.06 96 LYS A CA 1
ATOM 762 C C . LYS A 1 96 ? -4.398 13.441 6.064 1.00 94.06 96 LYS A C 1
ATOM 764 O O . LYS A 1 96 ? -3.490 14.261 5.918 1.00 94.06 96 LYS A O 1
ATOM 769 N N . ILE A 1 97 ? -4.238 12.145 5.775 1.00 93.88 97 ILE A N 1
ATOM 770 C CA . ILE A 1 97 ? -2.999 11.613 5.194 1.00 93.88 97 ILE A CA 1
ATOM 771 C C . ILE A 1 97 ? -2.810 12.217 3.797 1.00 93.88 97 ILE A C 1
ATOM 773 O O . ILE A 1 97 ? -3.515 11.875 2.844 1.00 93.88 97 ILE A O 1
ATOM 777 N N . LYS A 1 98 ? -1.839 13.126 3.672 1.00 95.12 98 LYS A N 1
ATOM 778 C CA . LYS A 1 98 ? -1.488 13.753 2.395 1.00 95.12 98 LYS A CA 1
ATOM 779 C C . LYS A 1 98 ? -0.754 12.750 1.517 1.00 95.12 98 LYS A C 1
ATOM 781 O O . LYS A 1 98 ? 0.220 12.161 1.959 1.00 95.12 98 LYS A O 1
ATOM 786 N N . ARG A 1 99 ? -1.211 12.585 0.278 1.00 95.12 99 ARG A N 1
ATOM 787 C CA . ARG A 1 99 ? -0.543 11.803 -0.773 1.00 95.12 99 ARG A CA 1
ATOM 788 C C . ARG A 1 99 ? -0.008 12.763 -1.849 1.00 95.12 99 ARG A C 1
ATOM 790 O O . ARG A 1 99 ? -0.633 13.809 -2.034 1.00 95.12 99 ARG A O 1
ATOM 797 N N . PRO A 1 100 ? 1.085 12.428 -2.558 1.00 97.44 100 PRO A N 1
ATOM 798 C CA . PRO A 1 100 ? 1.822 11.161 -2.512 1.00 97.44 100 PRO A CA 1
ATOM 799 C C . PRO A 1 100 ? 2.701 10.993 -1.261 1.00 97.44 100 PRO A C 1
ATOM 801 O O . PRO A 1 100 ? 3.166 11.972 -0.686 1.00 97.44 100 PRO A O 1
ATOM 804 N N . ILE A 1 101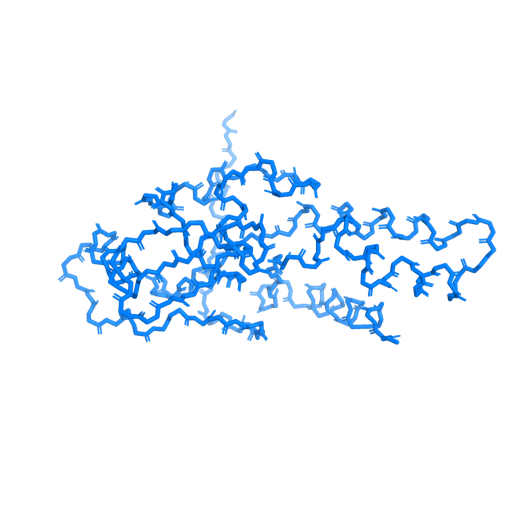 ? 2.939 9.745 -0.845 1.00 96.75 101 ILE A N 1
ATOM 805 C CA . ILE A 1 101 ? 3.928 9.399 0.194 1.00 96.75 101 ILE A CA 1
ATOM 806 C C . ILE A 1 101 ? 4.823 8.295 -0.348 1.00 96.75 101 ILE A C 1
ATOM 808 O O . ILE A 1 101 ? 4.365 7.168 -0.480 1.00 96.75 101 ILE A O 1
ATOM 812 N N . LEU A 1 102 ? 6.092 8.569 -0.638 1.00 96.44 102 LEU A N 1
ATOM 813 C CA . LEU A 1 102 ? 6.971 7.524 -1.170 1.00 96.44 102 LEU A CA 1
ATOM 814 C C . LEU A 1 102 ? 7.262 6.446 -0.110 1.00 96.44 102 LEU A C 1
ATOM 816 O O . LEU A 1 102 ? 7.027 5.266 -0.360 1.00 96.44 102 LEU A O 1
ATOM 820 N N . TYR A 1 103 ? 7.616 6.871 1.109 1.00 96.25 103 TYR A N 1
ATOM 821 C CA . TYR A 1 103 ? 7.984 5.995 2.228 1.00 96.25 103 TYR A CA 1
ATOM 822 C C . TYR A 1 103 ? 6.950 6.052 3.370 1.00 96.25 103 TYR A C 1
ATOM 824 O O . TYR A 1 103 ? 7.091 6.863 4.293 1.00 96.25 103 TYR A O 1
ATOM 832 N N . PRO A 1 104 ? 5.893 5.215 3.351 1.00 94.00 104 PRO A N 1
ATOM 833 C CA . PRO A 1 104 ? 4.804 5.266 4.332 1.00 94.00 104 PRO A CA 1
ATOM 834 C C . PRO A 1 104 ? 5.243 4.951 5.767 1.00 94.00 104 PRO A C 1
ATOM 836 O O . PRO A 1 104 ? 4.583 5.390 6.704 1.00 94.00 104 PRO A O 1
ATOM 839 N N . MET A 1 105 ? 6.377 4.268 5.961 1.00 92.19 105 MET A N 1
ATOM 840 C CA . MET A 1 105 ? 6.935 3.981 7.292 1.00 92.19 105 MET A CA 1
ATOM 841 C C . MET A 1 105 ? 7.321 5.243 8.081 1.00 92.19 105 MET A C 1
ATOM 843 O O . MET A 1 105 ? 7.362 5.207 9.307 1.00 92.19 105 MET A O 1
ATOM 847 N N . THR A 1 106 ? 7.554 6.370 7.399 1.00 93.06 106 THR A N 1
ATOM 848 C CA . THR A 1 106 ? 7.858 7.668 8.032 1.00 93.06 106 THR A CA 1
ATOM 849 C C . THR A 1 106 ? 6.648 8.300 8.724 1.00 93.06 106 THR A C 1
ATOM 851 O O . THR A 1 106 ? 6.804 9.154 9.595 1.00 93.06 106 THR A O 1
ATOM 854 N N . SER A 1 107 ? 5.433 7.874 8.363 1.00 95.12 107 SER A N 1
ATOM 855 C CA . SER A 1 107 ? 4.191 8.298 9.001 1.00 95.12 107 SER A CA 1
ATOM 856 C C . SER A 1 107 ? 3.699 7.185 9.925 1.00 95.12 107 SER A C 1
ATOM 858 O O . SER A 1 107 ? 3.327 6.121 9.432 1.00 95.12 107 SER A O 1
ATOM 860 N N . PRO A 1 108 ? 3.623 7.409 11.249 1.00 95.06 108 PRO A N 1
ATOM 861 C CA . PRO A 1 108 ? 3.147 6.393 12.185 1.00 95.06 108 PRO A CA 1
ATOM 862 C C . PRO A 1 108 ? 1.773 5.818 11.822 1.00 95.06 108 PRO A C 1
ATOM 864 O O . PRO A 1 108 ? 1.585 4.606 11.854 1.00 95.06 108 PRO A O 1
ATOM 867 N N . LEU A 1 109 ? 0.830 6.670 11.398 1.00 95.75 109 LEU A N 1
ATOM 868 C CA . LEU A 1 109 ? -0.503 6.219 11.001 1.00 95.75 109 LEU A CA 1
ATOM 869 C C . LEU A 1 109 ? -0.469 5.405 9.701 1.00 95.75 109 LEU A C 1
ATOM 871 O O . LEU A 1 109 ? -1.054 4.327 9.656 1.00 95.75 109 LEU A O 1
ATOM 875 N N . ALA A 1 110 ? 0.220 5.878 8.656 1.00 96.31 110 ALA A N 1
ATOM 876 C CA . ALA A 1 110 ? 0.315 5.125 7.401 1.00 96.31 110 ALA A CA 1
ATOM 877 C C . ALA A 1 110 ? 1.045 3.787 7.601 1.00 96.31 110 ALA A C 1
ATOM 879 O O . ALA A 1 110 ? 0.624 2.770 7.057 1.00 96.31 110 ALA A O 1
ATOM 880 N N . CYS A 1 111 ? 2.086 3.775 8.437 1.00 96.12 111 CYS A N 1
ATOM 881 C CA . CYS A 1 111 ? 2.789 2.570 8.856 1.00 96.12 111 CYS A CA 1
ATOM 882 C C . CYS A 1 111 ? 1.830 1.570 9.517 1.00 96.12 111 CYS A C 1
ATOM 884 O O . CYS A 1 111 ? 1.747 0.429 9.073 1.00 96.12 111 CYS A O 1
ATOM 886 N N . SER A 1 112 ? 1.032 2.003 10.497 1.00 94.50 112 SER A N 1
ATOM 887 C CA . SER A 1 112 ? 0.024 1.155 11.148 1.00 94.50 112 SER A CA 1
ATOM 888 C C . SER A 1 112 ? -1.007 0.589 10.159 1.00 94.50 112 SER A C 1
ATOM 890 O O . SER A 1 112 ? -1.307 -0.605 10.192 1.00 94.50 112 SER A O 1
ATOM 892 N N . LEU A 1 113 ? -1.503 1.411 9.225 1.00 94.56 113 LEU A N 1
ATOM 893 C CA . LEU A 1 113 ? -2.476 0.985 8.206 1.00 94.56 113 LEU A CA 1
ATOM 894 C C . LEU A 1 113 ? -1.929 -0.083 7.246 1.00 94.56 113 LEU A C 1
ATOM 896 O O . LEU A 1 113 ? -2.717 -0.837 6.675 1.00 94.56 113 LEU A O 1
ATOM 900 N N . LEU A 1 114 ? -0.607 -0.160 7.067 1.00 95.00 114 LEU A N 1
ATOM 901 C CA . LEU A 1 114 ? 0.046 -1.122 6.176 1.00 95.00 114 LEU A CA 1
ATOM 902 C C . LEU A 1 114 ? 0.691 -2.316 6.896 1.00 95.00 114 LEU A C 1
ATOM 904 O O . LEU A 1 114 ? 0.823 -3.363 6.283 1.00 95.00 114 LEU A O 1
ATOM 908 N N . TRP A 1 115 ? 1.098 -2.191 8.160 1.00 94.38 115 TRP A N 1
ATOM 909 C CA . TRP A 1 115 ? 1.957 -3.193 8.818 1.00 94.38 115 TRP A CA 1
ATOM 910 C C . TRP A 1 115 ? 1.404 -3.778 10.119 1.00 94.38 115 TRP A C 1
ATOM 912 O O . TRP A 1 115 ? 2.004 -4.691 10.685 1.00 94.38 115 TRP A O 1
ATOM 922 N N . SER A 1 116 ? 0.293 -3.254 10.637 1.00 92.62 116 SER A N 1
ATOM 923 C CA . SER A 1 116 ? -0.292 -3.794 11.864 1.00 92.62 116 SER A CA 1
ATOM 924 C C . SER A 1 116 ? -1.001 -5.130 11.629 1.00 92.62 116 SER A C 1
ATOM 926 O O . SER A 1 116 ? -1.737 -5.275 10.659 1.00 92.62 116 SER A O 1
ATOM 928 N N . ASP A 1 117 ? -0.859 -6.060 12.574 1.00 88.31 117 ASP A N 1
ATOM 929 C CA . ASP A 1 117 ? -1.503 -7.378 12.558 1.00 88.31 117 ASP A CA 1
ATOM 930 C C . ASP A 1 117 ? -2.417 -7.532 13.797 1.00 88.31 117 ASP A C 1
ATOM 932 O O . ASP A 1 117 ? -2.115 -7.000 14.870 1.00 88.31 117 ASP A O 1
ATOM 936 N N . PRO A 1 118 ? -3.547 -8.251 13.718 1.00 87.00 118 PRO A N 1
ATOM 937 C CA . PRO A 1 118 ? -4.349 -8.555 14.898 1.00 87.00 118 PRO A CA 1
ATOM 938 C C . PRO A 1 118 ? -3.637 -9.577 15.798 1.00 87.00 118 PRO A C 1
ATOM 940 O O . PRO A 1 118 ? -2.982 -10.498 15.313 1.00 87.00 118 PRO A O 1
ATOM 943 N N . MET A 1 119 ? -3.824 -9.470 17.114 1.00 85.00 119 MET A N 1
ATOM 944 C CA . MET A 1 119 ? -3.352 -10.466 18.082 1.00 85.00 119 MET A CA 1
ATOM 945 C C . MET A 1 119 ? -4.496 -10.892 19.003 1.00 85.00 119 MET A C 1
ATOM 947 O O . MET A 1 119 ? -5.205 -10.056 19.568 1.00 85.00 119 MET A O 1
ATOM 951 N N . LEU A 1 120 ? -4.690 -12.207 19.128 1.00 80.38 120 LEU A N 1
ATOM 952 C CA . LEU A 1 120 ? -5.673 -12.786 20.042 1.00 80.38 120 LEU A CA 1
ATOM 953 C C . LEU A 1 120 ? -5.269 -12.504 21.492 1.00 80.38 120 LEU A C 1
ATOM 955 O O . LEU A 1 120 ? -4.087 -12.502 21.819 1.00 80.38 120 LEU A O 1
ATOM 959 N N . ASP A 1 121 ? -6.263 -12.233 22.336 1.00 83.94 121 ASP A N 1
ATOM 960 C CA . ASP A 1 121 ? -6.128 -11.989 23.782 1.00 83.94 121 ASP A CA 1
ATOM 961 C C . ASP A 1 121 ? -5.248 -10.796 24.203 1.00 83.94 121 ASP A C 1
ATOM 963 O O . ASP A 1 121 ? -5.132 -10.493 25.394 1.00 83.94 121 ASP A O 1
ATOM 967 N N . LEU A 1 122 ? -4.693 -10.051 23.243 1.00 85.88 122 LEU A N 1
ATOM 968 C CA . LEU A 1 122 ? -4.015 -8.793 23.508 1.00 85.88 122 LEU A CA 1
ATOM 969 C C . LEU A 1 122 ? -5.030 -7.733 23.932 1.00 85.88 122 LEU A C 1
ATOM 971 O O . LEU A 1 122 ? -6.035 -7.519 23.260 1.00 85.88 122 LEU A O 1
ATOM 975 N N . LYS A 1 123 ? -4.715 -7.013 25.010 1.00 87.88 123 LYS A N 1
ATOM 976 C CA . LYS A 1 123 ? -5.394 -5.767 25.366 1.00 87.88 123 LYS A CA 1
ATOM 977 C C . LYS A 1 123 ? -4.509 -4.594 24.976 1.00 87.88 123 LYS A C 1
ATOM 979 O O . LYS A 1 123 ? -3.410 -4.462 25.509 1.00 87.88 123 LYS A O 1
ATOM 984 N N . GLY A 1 124 ? -4.984 -3.720 24.095 1.00 89.00 124 GLY A N 1
ATOM 985 C CA . GLY A 1 124 ? -4.198 -2.558 23.662 1.00 89.00 124 GLY A CA 1
ATOM 986 C C . GLY A 1 124 ? -3.447 -2.754 22.349 1.00 89.00 124 GLY A C 1
ATOM 987 O O . GLY A 1 124 ? -3.851 -3.519 21.472 1.00 89.00 124 GLY A O 1
ATOM 988 N N . PHE A 1 125 ? -2.344 -2.015 22.247 1.00 93.38 125 PHE A N 1
ATOM 989 C CA . PHE A 1 125 ? -1.398 -2.047 21.141 1.00 93.38 125 PHE A CA 1
ATOM 990 C C . PHE A 1 125 ? -0.009 -2.371 21.682 1.00 93.38 125 PHE A C 1
ATOM 992 O O . PHE A 1 125 ? 0.417 -1.773 22.671 1.00 93.38 125 PHE A O 1
ATOM 999 N N . ILE A 1 126 ? 0.719 -3.253 21.004 1.00 95.06 126 ILE A N 1
ATOM 1000 C CA . ILE A 1 126 ? 2.152 -3.482 21.242 1.00 95.06 126 ILE A CA 1
ATOM 1001 C C . ILE A 1 126 ? 2.887 -3.420 19.908 1.00 95.06 126 ILE A C 1
ATOM 1003 O O . ILE A 1 126 ? 2.294 -3.673 18.863 1.00 95.06 126 ILE A O 1
ATOM 1007 N N . LYS A 1 127 ? 4.169 -3.053 19.911 1.00 95.62 127 LYS A N 1
ATOM 1008 C CA . LYS A 1 127 ? 4.958 -3.011 18.672 1.00 95.62 127 LYS A CA 1
ATOM 1009 C C . LYS A 1 127 ? 5.001 -4.394 18.023 1.00 95.62 127 LYS A C 1
ATOM 1011 O O . LYS A 1 127 ? 5.192 -5.395 18.713 1.00 95.62 127 LYS A O 1
ATOM 1016 N N . ASN A 1 128 ? 4.824 -4.439 16.705 1.00 94.06 128 ASN A N 1
ATOM 1017 C CA . ASN A 1 128 ? 4.859 -5.691 15.961 1.00 94.06 128 ASN A CA 1
ATOM 1018 C C . ASN A 1 128 ? 6.312 -6.114 15.718 1.00 94.06 128 ASN A C 1
ATOM 1020 O O . ASN A 1 128 ? 6.964 -5.669 14.773 1.00 94.06 128 ASN A O 1
ATOM 1024 N N . SER A 1 129 ? 6.829 -6.966 16.599 1.00 92.62 129 SER A N 1
ATOM 1025 C CA . SER A 1 129 ? 8.195 -7.483 16.511 1.00 92.62 129 SER A CA 1
ATOM 1026 C C . SER A 1 129 ? 8.418 -8.425 15.327 1.00 92.62 129 SER A C 1
ATOM 1028 O O . SER A 1 129 ? 9.551 -8.537 14.874 1.00 92.62 129 SER A O 1
ATOM 1030 N N . LEU A 1 130 ? 7.369 -9.073 14.801 1.00 89.44 130 LEU A N 1
ATOM 1031 C CA . LEU A 1 130 ? 7.486 -9.992 13.661 1.00 89.44 130 LEU A CA 1
ATOM 1032 C C . LEU A 1 130 ? 7.665 -9.246 12.338 1.00 89.44 130 LEU A C 1
ATOM 1034 O O . LEU A 1 130 ? 8.395 -9.704 11.465 1.00 89.44 130 LEU A O 1
ATOM 1038 N N . ARG A 1 131 ? 7.003 -8.094 12.191 1.00 87.19 131 ARG A N 1
ATOM 1039 C CA . ARG A 1 131 ? 7.125 -7.236 11.003 1.00 87.19 131 ARG A CA 1
ATOM 1040 C C . ARG A 1 131 ? 8.266 -6.228 11.107 1.00 87.19 131 ARG A C 1
ATOM 1042 O O . ARG A 1 131 ? 8.697 -5.707 10.087 1.00 87.19 131 ARG A O 1
ATOM 1049 N N . GLY A 1 132 ? 8.697 -5.887 12.325 1.00 91.19 132 GLY A N 1
ATOM 1050 C CA . GLY A 1 132 ? 9.618 -4.770 12.575 1.00 91.19 132 GLY A CA 1
ATOM 1051 C C . GLY A 1 132 ? 8.990 -3.383 12.355 1.00 91.19 132 GLY A C 1
ATOM 1052 O O . GLY A 1 132 ? 9.670 -2.370 12.499 1.00 91.19 132 GLY A O 1
ATOM 1053 N N . ALA A 1 133 ? 7.694 -3.323 12.033 1.00 92.88 133 ALA A N 1
ATOM 1054 C CA . ALA A 1 133 ? 6.927 -2.116 11.743 1.00 92.88 133 ALA A CA 1
ATOM 1055 C C . ALA A 1 133 ? 5.453 -2.312 12.139 1.00 92.88 133 ALA A C 1
ATOM 1057 O O . ALA A 1 133 ? 4.958 -3.434 12.167 1.00 92.88 133 ALA A O 1
ATOM 1058 N N . GLY A 1 134 ? 4.738 -1.226 12.441 1.00 93.56 134 GLY A N 1
ATOM 1059 C CA . GLY A 1 134 ? 3.341 -1.292 12.885 1.00 93.56 134 GLY A CA 1
ATOM 1060 C C . GLY A 1 134 ? 3.158 -1.880 14.292 1.00 93.56 134 GLY A C 1
ATOM 1061 O O . GLY A 1 134 ? 4.065 -1.853 15.135 1.00 93.56 134 GLY A O 1
ATOM 1062 N N . TYR A 1 135 ? 1.949 -2.377 14.561 1.00 94.62 135 TYR A N 1
ATOM 1063 C CA . TYR A 1 135 ? 1.538 -2.859 15.880 1.00 94.62 135 TYR A CA 1
ATOM 1064 C C . TYR A 1 135 ? 0.770 -4.174 15.803 1.00 94.62 135 TYR A C 1
ATOM 1066 O O . TYR A 1 135 ? 0.000 -4.405 14.876 1.00 94.62 135 TYR A O 1
ATOM 1074 N N . PHE A 1 136 ? 0.916 -4.996 16.836 1.00 92.81 136 PHE A N 1
ATOM 1075 C CA . PHE A 1 136 ? -0.147 -5.919 17.187 1.00 92.81 136 PHE A CA 1
ATOM 1076 C C . PHE A 1 136 ? -1.267 -5.156 17.881 1.00 92.81 136 PHE A C 1
ATOM 1078 O O . PHE A 1 136 ? -0.997 -4.310 18.740 1.00 92.81 136 PHE A O 1
ATOM 1085 N N . PHE A 1 137 ? -2.514 -5.460 17.532 1.00 87.50 137 PHE A N 1
ATOM 1086 C CA . PHE A 1 137 ? -3.682 -4.836 18.149 1.00 87.50 137 PHE A CA 1
ATOM 1087 C C . PHE A 1 137 ? -4.715 -5.866 18.605 1.00 87.50 137 PHE A C 1
ATOM 1089 O O . PHE A 1 137 ? -4.981 -6.860 17.924 1.00 87.50 137 PHE A O 1
ATOM 1096 N N . GLY A 1 138 ? -5.314 -5.596 19.764 1.00 85.31 138 GLY A N 1
ATOM 1097 C CA . GLY A 1 138 ? -6.440 -6.365 20.284 1.00 85.31 138 GLY A CA 1
ATOM 1098 C C . GLY A 1 138 ? -7.729 -6.118 19.493 1.00 85.31 138 GLY A C 1
ATOM 1099 O O . GLY A 1 138 ? -8.009 -4.999 19.041 1.00 85.31 138 GLY A O 1
ATOM 1100 N N . GLN A 1 139 ? -8.551 -7.158 19.321 1.00 75.12 139 GLN A N 1
ATOM 1101 C CA . GLN A 1 139 ? -9.815 -7.069 18.569 1.00 75.12 139 GLN A CA 1
ATOM 1102 C C . GLN A 1 139 ? -10.816 -6.070 19.177 1.00 75.12 139 GLN A C 1
ATOM 1104 O O . GLN A 1 139 ? -11.692 -5.553 18.475 1.00 75.12 139 GLN A O 1
ATOM 1109 N N . GLU A 1 140 ? -10.710 -5.782 20.474 1.00 74.88 140 GLU A N 1
ATOM 1110 C CA . GLU A 1 140 ? -11.533 -4.791 21.160 1.00 74.88 140 GLU A CA 1
ATOM 1111 C C . GLU A 1 140 ? -11.314 -3.380 20.618 1.00 74.88 140 GLU A C 1
ATOM 1113 O O . GLU A 1 140 ? -12.271 -2.610 20.564 1.00 74.88 140 GLU A O 1
ATOM 1118 N N . HIS A 1 141 ? -10.106 -3.038 20.157 1.00 70.75 141 HIS A N 1
ATOM 1119 C CA . HIS A 1 141 ? -9.835 -1.706 19.601 1.00 70.75 141 HIS A CA 1
ATOM 1120 C C . HIS A 1 141 ? -10.552 -1.489 18.285 1.00 70.75 141 HIS A C 1
ATOM 1122 O O . HIS A 1 141 ? -11.070 -0.398 18.054 1.00 70.75 141 HIS A O 1
ATOM 1128 N N . PHE A 1 142 ? -10.677 -2.537 17.468 1.00 67.12 142 PHE A N 1
ATOM 1129 C CA . PHE A 1 142 ? -11.478 -2.458 16.255 1.00 67.12 142 PHE A CA 1
ATOM 1130 C C . PHE A 1 142 ? -12.945 -2.204 16.615 1.00 67.12 142 PHE A C 1
ATOM 1132 O O . PHE A 1 142 ? -13.537 -1.240 16.141 1.00 67.12 142 PHE A O 1
ATOM 1139 N N . ARG A 1 143 ? -13.519 -2.990 17.539 1.00 67.12 143 ARG A N 1
ATOM 1140 C CA . ARG A 1 143 ? -14.913 -2.804 17.987 1.00 67.12 143 ARG A CA 1
ATOM 1141 C C . ARG A 1 143 ? -15.150 -1.408 18.567 1.00 67.12 143 ARG A C 1
ATOM 1143 O O . ARG A 1 143 ? -16.072 -0.721 18.141 1.00 67.12 143 ARG A O 1
ATOM 1150 N N . ASN A 1 144 ? -14.291 -0.966 19.481 1.00 69.44 144 ASN A N 1
ATOM 1151 C CA . ASN A 1 144 ? -14.411 0.325 20.155 1.00 69.44 144 ASN A CA 1
ATOM 1152 C C . ASN A 1 144 ? -14.269 1.509 19.194 1.00 69.44 144 ASN A C 1
ATOM 1154 O O . ASN A 1 144 ? -14.962 2.511 19.369 1.00 69.44 144 ASN A O 1
ATOM 1158 N N . PHE A 1 145 ? -13.405 1.400 18.181 1.00 68.31 145 PHE A N 1
ATOM 1159 C CA . PHE A 1 145 ? -13.267 2.421 17.148 1.00 68.31 145 PHE A CA 1
ATOM 1160 C C . PHE A 1 145 ? -14.584 2.622 16.384 1.00 68.31 145 PHE A C 1
ATOM 1162 O O . PHE A 1 145 ? -15.008 3.762 16.211 1.00 68.31 145 PHE A O 1
ATOM 1169 N N . PHE A 1 146 ? -15.288 1.551 16.004 1.00 62.78 146 PHE A N 1
ATOM 1170 C CA . PHE A 1 146 ? -16.585 1.684 15.324 1.00 62.78 146 PHE A CA 1
ATOM 1171 C C . PHE A 1 146 ? -17.711 2.124 16.252 1.00 62.78 146 PHE A C 1
ATOM 1173 O O . PHE A 1 146 ? -18.547 2.914 15.831 1.00 62.78 146 PHE A O 1
ATOM 1180 N N . THR A 1 147 ? -17.731 1.674 17.509 1.00 63.25 147 THR A N 1
ATOM 1181 C CA . THR A 1 147 ? -18.768 2.097 18.463 1.00 63.25 147 THR A CA 1
ATOM 1182 C C . THR A 1 147 ? -18.670 3.588 18.788 1.00 63.25 147 THR A C 1
ATOM 1184 O O . THR A 1 147 ? -19.691 4.248 18.917 1.00 63.25 147 THR A O 1
ATOM 1187 N N . LYS A 1 148 ? -17.456 4.146 18.895 1.00 61.47 148 LYS A N 1
ATOM 1188 C CA . LYS A 1 148 ? -17.254 5.576 19.194 1.00 61.47 148 LYS A CA 1
ATOM 1189 C C . LYS A 1 148 ? -17.492 6.499 18.000 1.00 61.47 148 LYS A C 1
ATOM 1191 O O . LYS A 1 148 ? -17.825 7.658 18.204 1.00 61.47 148 LYS A O 1
ATOM 1196 N N . ASN A 1 149 ? -17.299 6.002 16.779 1.00 57.59 149 ASN A N 1
ATOM 1197 C CA . ASN A 1 149 ? -17.474 6.787 15.555 1.00 57.59 149 ASN A CA 1
ATOM 1198 C C . ASN A 1 149 ? -18.883 6.639 14.932 1.00 57.59 149 ASN A C 1
ATOM 1200 O O . ASN A 1 149 ? -19.123 7.234 13.885 1.00 57.59 149 ASN A O 1
ATOM 1204 N N . ASN A 1 150 ? -19.807 5.887 15.558 1.00 52.91 150 ASN A N 1
ATOM 1205 C CA . ASN A 1 150 ? -21.211 5.770 15.140 1.00 52.91 150 ASN A CA 1
ATOM 1206 C C . ASN A 1 150 ? -22.180 6.269 16.222 1.00 52.91 150 ASN A C 1
ATOM 1208 O O . ASN A 1 150 ? -22.330 5.663 17.282 1.00 52.91 150 ASN A O 1
ATOM 1212 N N . ASP A 1 151 ? -22.916 7.320 15.872 1.00 44.00 151 ASP A N 1
ATOM 1213 C CA . ASP A 1 151 ? -24.185 7.706 16.480 1.00 44.00 151 ASP A CA 1
ATOM 1214 C C . ASP A 1 151 ? -25.175 6.521 16.436 1.00 44.00 151 ASP A C 1
ATOM 1216 O O . ASP A 1 151 ? -25.578 6.079 15.362 1.00 44.00 151 ASP A O 1
ATOM 1220 N N . SER A 1 152 ? -25.502 5.973 17.611 1.00 35.84 152 SER A N 1
ATOM 1221 C CA . SER A 1 152 ? -26.723 5.241 18.028 1.00 35.84 152 SER A CA 1
ATOM 1222 C C . SER A 1 152 ? -27.466 4.232 17.112 1.00 35.84 152 SER A C 1
ATOM 1224 O O . SER A 1 152 ? -28.462 3.664 17.556 1.00 35.84 152 SER A O 1
ATOM 1226 N N . SER A 1 153 ? -27.028 3.886 15.899 1.00 35.22 153 SER A N 1
ATOM 1227 C CA . SER A 1 153 ? -27.766 2.937 15.046 1.00 35.22 153 SER A CA 1
ATOM 1228 C C . SER A 1 153 ? -26.897 2.183 14.033 1.00 35.22 153 SER A C 1
ATOM 1230 O O . SER A 1 153 ? -26.907 2.460 12.839 1.00 35.22 153 SER A O 1
ATOM 1232 N N . SER A 1 154 ? -26.143 1.167 14.467 1.00 32.22 154 SER A N 1
ATOM 1233 C CA . SER A 1 154 ? -25.906 -0.040 13.641 1.00 32.22 154 SER A CA 1
ATOM 1234 C C . SER A 1 154 ? -25.069 -1.109 14.351 1.00 32.22 154 SER A C 1
ATOM 1236 O O . SER A 1 154 ? -23.853 -1.022 14.488 1.00 32.22 154 SER A O 1
ATOM 1238 N N . PHE A 1 155 ? -25.745 -2.194 14.717 1.00 34.03 155 PHE A N 1
ATOM 1239 C CA . PHE A 1 155 ? -25.191 -3.490 15.110 1.00 34.03 155 PHE A CA 1
ATOM 1240 C C . PHE A 1 155 ? -24.536 -4.200 13.898 1.00 34.03 155 PHE A C 1
ATOM 1242 O O . PHE A 1 155 ? -25.095 -5.161 13.383 1.00 34.03 155 PHE A O 1
ATOM 1249 N N . ALA A 1 156 ? -23.394 -3.740 13.364 1.00 34.72 156 ALA A N 1
ATOM 1250 C CA . ALA A 1 156 ? -22.708 -4.486 12.286 1.00 34.72 156 ALA A CA 1
ATOM 1251 C C . ALA A 1 156 ? -21.237 -4.097 12.019 1.00 34.72 156 ALA A C 1
ATOM 1253 O O . ALA A 1 156 ? -20.850 -3.916 10.870 1.00 34.72 156 ALA A O 1
ATOM 1254 N N . SER A 1 157 ? -20.375 -4.022 13.030 1.00 34.97 157 SER A N 1
ATOM 1255 C CA . SER A 1 157 ? -18.913 -3.973 12.829 1.00 34.97 157 SER A CA 1
ATOM 1256 C C . SER A 1 157 ? -18.306 -5.340 13.164 1.00 34.97 157 SER A C 1
ATOM 1258 O O . SER A 1 157 ? -17.709 -5.546 14.217 1.00 34.97 157 SER A O 1
ATOM 1260 N N . ARG A 1 158 ? -18.532 -6.334 12.288 1.00 36.72 158 ARG A N 1
ATOM 1261 C CA . ARG A 1 158 ? -18.042 -7.720 12.472 1.00 36.72 158 ARG A CA 1
ATOM 1262 C C . ARG A 1 158 ? -16.921 -8.161 11.528 1.00 36.72 158 ARG A C 1
ATOM 1264 O O . ARG A 1 158 ? -16.514 -9.313 11.616 1.00 36.72 158 ARG A O 1
ATOM 1271 N N . LYS A 1 159 ? -16.372 -7.299 10.669 1.00 35.81 159 LYS A N 1
ATOM 1272 C CA . LYS A 1 159 ? -15.236 -7.701 9.824 1.00 35.81 159 LYS A CA 1
ATOM 1273 C C . LYS A 1 159 ? -14.324 -6.519 9.499 1.00 35.81 159 LYS A C 1
ATOM 1275 O O . LYS A 1 159 ? -14.692 -5.660 8.707 1.00 35.81 159 LYS A O 1
ATOM 1280 N N . ALA A 1 160 ? -13.141 -6.501 10.109 1.00 41.66 160 ALA A N 1
ATOM 1281 C CA . ALA A 1 160 ? -11.954 -6.035 9.407 1.00 41.66 160 ALA A CA 1
ATOM 1282 C C . ALA A 1 160 ? -11.648 -7.136 8.390 1.00 41.66 160 ALA A C 1
ATOM 1284 O O . ALA A 1 160 ? -11.479 -8.290 8.789 1.00 41.66 160 ALA A O 1
ATOM 1285 N N . ILE A 1 161 ? -11.676 -6.832 7.098 1.00 43.28 161 ILE A N 1
ATOM 1286 C CA . ILE A 1 161 ? -11.111 -7.755 6.117 1.00 43.28 161 ILE A CA 1
ATOM 1287 C C . ILE A 1 161 ? -9.629 -7.398 6.069 1.00 43.28 161 ILE A C 1
ATOM 1289 O O . ILE A 1 161 ? -9.268 -6.386 5.475 1.00 43.28 161 ILE A O 1
ATOM 1293 N N . LEU A 1 162 ? -8.819 -8.169 6.796 1.00 40.09 162 LEU A N 1
ATOM 1294 C CA . LEU A 1 162 ? -7.401 -8.298 6.484 1.00 40.09 162 LEU A CA 1
ATOM 1295 C C . LEU A 1 162 ? -7.305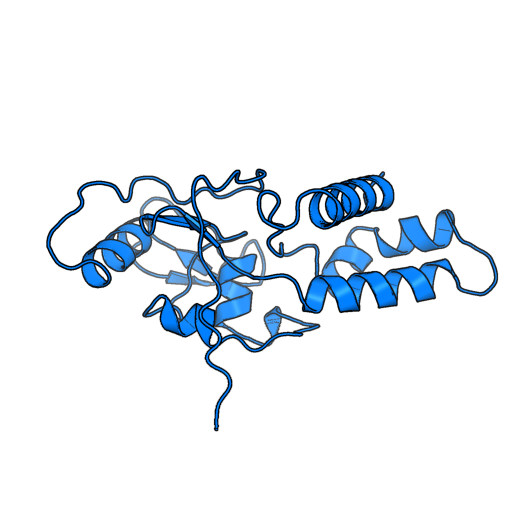 -9.203 5.252 1.00 40.09 162 LEU A C 1
ATOM 1297 O O . LEU A 1 162 ? -7.994 -10.221 5.193 1.00 40.09 162 LEU A O 1
ATOM 1301 N N . GLU A 1 163 ? -6.432 -8.818 4.329 1.00 30.39 163 GLU A N 1
ATOM 1302 C CA . GLU A 1 163 ? -6.121 -9.434 3.032 1.00 30.39 163 GLU A CA 1
ATOM 1303 C C . GLU A 1 163 ? -6.903 -8.939 1.807 1.00 30.39 163 GLU A C 1
ATOM 1305 O O . GLU A 1 163 ? -8.128 -8.803 1.785 1.00 30.39 163 GLU A O 1
ATOM 1310 N N . GLY A 1 164 ? -6.115 -8.639 0.768 1.00 33.88 164 GLY A N 1
ATOM 1311 C CA . GLY A 1 164 ? -6.526 -8.001 -0.470 1.00 33.88 164 GLY A CA 1
ATOM 1312 C C . GLY A 1 164 ? -7.571 -8.802 -1.234 1.00 33.88 164 GLY A C 1
ATOM 1313 O O . GLY A 1 164 ? -7.284 -9.859 -1.781 1.00 33.88 164 GLY A O 1
ATOM 1314 N N . PHE A 1 165 ? -8.760 -8.220 -1.352 1.00 30.92 165 PHE A N 1
ATOM 1315 C CA . PHE A 1 165 ? -9.712 -8.539 -2.404 1.00 30.92 165 PHE A CA 1
ATOM 1316 C C . PHE A 1 165 ? -10.308 -7.252 -2.971 1.00 30.92 165 PHE A C 1
ATOM 1318 O O . PHE A 1 165 ? -10.487 -6.251 -2.275 1.00 30.92 165 PHE A O 1
ATOM 1325 N N . ILE A 1 166 ? -10.602 -7.312 -4.268 1.00 29.45 166 ILE A N 1
ATOM 1326 C CA . ILE A 1 166 ? -11.333 -6.310 -5.039 1.00 29.45 166 ILE A CA 1
ATOM 1327 C C . ILE A 1 166 ? -12.673 -6.053 -4.345 1.00 29.45 166 ILE A C 1
ATOM 1329 O O . ILE A 1 166 ? -13.493 -6.960 -4.207 1.00 29.45 166 ILE A O 1
ATOM 1333 N N . CYS A 1 167 ? -12.903 -4.814 -3.916 1.00 30.31 167 CYS A N 1
ATOM 1334 C CA . CYS A 1 167 ? -14.203 -4.389 -3.418 1.00 30.31 167 CYS A CA 1
ATOM 1335 C C . CYS A 1 167 ? -15.001 -3.722 -4.533 1.00 30.31 167 CYS A C 1
ATOM 1337 O O . CYS A 1 167 ? -14.738 -2.572 -4.884 1.00 30.31 167 CYS A O 1
ATOM 1339 N N . GLU A 1 168 ? -16.021 -4.420 -5.028 1.00 22.56 168 GLU A N 1
ATOM 1340 C CA . GLU A 1 168 ? -17.128 -3.778 -5.729 1.00 22.56 168 GLU A CA 1
ATOM 1341 C C . GLU A 1 168 ? -17.909 -2.925 -4.723 1.00 22.56 168 GLU A C 1
ATOM 1343 O O . GLU A 1 168 ? -18.577 -3.430 -3.816 1.00 22.56 168 GLU A O 1
ATOM 1348 N N . SER A 1 169 ? -17.809 -1.603 -4.849 1.00 29.77 169 SER A N 1
ATOM 1349 C CA . SER A 1 169 ? -18.713 -0.707 -4.137 1.00 29.77 169 SER A CA 1
ATOM 1350 C C . SER A 1 169 ? -20.010 -0.573 -4.928 1.00 29.77 169 SER A C 1
ATOM 1352 O O . SER A 1 169 ? -20.023 0.031 -6.000 1.00 29.77 169 SER A O 1
ATOM 1354 N N . ILE A 1 170 ? -21.103 -1.086 -4.367 1.00 28.33 170 ILE A N 1
ATOM 1355 C CA . ILE A 1 170 ? -22.451 -0.647 -4.730 1.00 28.33 170 ILE A CA 1
ATOM 1356 C C . ILE A 1 170 ? -22.664 0.737 -4.099 1.00 28.33 170 ILE A C 1
ATOM 1358 O O . ILE A 1 170 ? -22.552 0.887 -2.879 1.00 28.33 170 ILE A O 1
ATOM 1362 N N . ASP A 1 171 ? -22.967 1.685 -4.983 1.00 28.25 171 ASP A N 1
ATOM 1363 C CA . ASP A 1 171 ? -23.438 3.062 -4.809 1.00 28.25 171 ASP A CA 1
ATOM 1364 C C . ASP A 1 171 ? -22.446 4.158 -4.376 1.00 28.25 171 ASP A C 1
ATOM 1366 O O . ASP A 1 171 ? -22.060 4.326 -3.220 1.00 28.25 171 ASP A O 1
ATOM 1370 N N . SER A 1 172 ? -22.096 4.948 -5.401 1.00 33.72 172 SER A N 1
ATOM 1371 C CA . SER A 1 172 ? -21.909 6.404 -5.428 1.00 33.72 172 SER A CA 1
ATOM 1372 C C . SER A 1 172 ? -21.469 7.090 -4.132 1.00 33.72 172 SER A C 1
ATOM 1374 O O . SER A 1 172 ? -22.282 7.659 -3.404 1.00 33.72 172 SER A O 1
ATOM 1376 N N . PHE A 1 173 ? -20.155 7.217 -3.948 1.00 30.28 173 PHE A N 1
ATOM 1377 C CA . PHE A 1 173 ? -19.611 8.403 -3.291 1.00 30.28 173 PHE A CA 1
ATOM 1378 C C . PHE A 1 173 ? -19.296 9.434 -4.376 1.00 30.28 173 PHE A C 1
ATOM 1380 O O . PHE A 1 173 ? -18.246 9.403 -5.020 1.00 30.28 173 PHE A O 1
ATOM 1387 N N . SER A 1 174 ? -20.255 10.325 -4.631 1.00 27.73 174 SER A N 1
ATOM 1388 C CA . SER A 1 174 ? -19.994 11.565 -5.353 1.00 27.73 174 SER A CA 1
ATOM 1389 C C . SER A 1 174 ? -18.916 12.330 -4.592 1.00 27.73 174 SER A C 1
ATOM 1391 O O . SER A 1 174 ? -19.112 12.712 -3.436 1.00 27.73 174 SER A O 1
ATOM 1393 N N . ALA A 1 175 ? -17.774 12.549 -5.234 1.00 30.19 175 ALA A N 1
ATOM 1394 C CA . ALA A 1 175 ? -16.796 13.517 -4.781 1.00 30.19 175 ALA A CA 1
ATOM 1395 C C . ALA A 1 175 ? -17.456 14.905 -4.802 1.00 30.19 175 ALA A C 1
ATOM 1397 O O . ALA A 1 175 ? -17.473 15.577 -5.827 1.00 30.19 175 ALA A O 1
ATOM 1398 N N . ASN A 1 176 ? -18.020 15.333 -3.672 1.00 26.73 176 ASN A N 1
ATOM 1399 C CA . ASN A 1 176 ? -18.355 16.735 -3.445 1.00 26.73 176 ASN A CA 1
ATOM 1400 C C . ASN A 1 176 ? -17.055 17.492 -3.161 1.00 26.73 176 ASN A C 1
ATOM 1402 O O . ASN A 1 176 ? -16.778 17.899 -2.036 1.00 26.73 176 ASN A O 1
ATOM 1406 N N . VAL A 1 177 ? -16.241 17.657 -4.203 1.00 33.25 177 VAL A N 1
ATOM 1407 C CA . VAL A 1 177 ? -15.249 18.725 -4.253 1.00 33.25 177 VAL A CA 1
ATOM 1408 C C . VAL A 1 177 ? -16.028 19.963 -4.671 1.00 33.25 177 VAL A C 1
ATOM 1410 O O . VAL A 1 177 ? -16.328 20.151 -5.847 1.00 33.25 177 VAL A O 1
ATOM 1413 N N . LYS A 1 178 ? -16.432 20.781 -3.695 1.00 25.91 178 LYS A N 1
ATOM 1414 C CA . LYS A 1 178 ? -16.864 22.144 -4.006 1.00 25.91 178 LYS A CA 1
ATOM 1415 C C . LYS A 1 178 ? -15.641 22.888 -4.561 1.00 25.91 178 LYS A C 1
ATOM 1417 O O . LYS A 1 178 ? -14.607 22.867 -3.888 1.00 25.91 178 LYS A O 1
ATOM 1422 N N . PRO A 1 179 ? -15.719 23.520 -5.743 1.00 31.56 179 PRO A N 1
ATOM 1423 C CA . PRO A 1 179 ? -14.712 24.494 -6.125 1.00 31.56 179 PRO A CA 1
ATOM 1424 C C . PRO A 1 179 ? -14.800 25.636 -5.108 1.00 31.56 179 PRO A C 1
ATOM 1426 O O . PRO A 1 179 ? -15.888 26.146 -4.835 1.00 31.56 179 PRO A O 1
ATOM 1429 N N . ASN A 1 180 ? -13.677 25.954 -4.468 1.00 32.53 180 ASN A N 1
ATOM 1430 C CA . ASN A 1 180 ? -13.597 27.139 -3.622 1.00 32.53 180 ASN A CA 1
ATOM 1431 C C . ASN A 1 180 ? -13.628 28.403 -4.505 1.00 32.53 180 ASN A C 1
ATOM 1433 O O . ASN A 1 180 ? -13.242 28.309 -5.672 1.00 32.53 180 ASN A O 1
ATOM 1437 N N . PRO A 1 181 ? -14.143 29.518 -3.953 1.00 44.19 181 PRO A N 1
ATOM 1438 C CA . PRO A 1 181 ? -14.560 30.709 -4.696 1.00 44.19 181 PRO A CA 1
ATOM 1439 C C . PRO A 1 181 ? -13.426 31.436 -5.417 1.00 44.19 181 PRO A C 1
ATOM 1441 O O . PRO A 1 181 ? -12.275 31.384 -4.924 1.00 44.19 181 PRO A O 1
#

InterPro domains:
  IPR004843 Calcineurin-like, phosphoesterase domain [PF00149] (6-150)
  IPR006186 Serine/threonine-specific protein phosphatase/bis(5-nucleosyl)-tetraphosphatase [PR00114] (23-47)
  IPR006186 Serine/threonine-specific protein phosphatase/bis(5-nucleosyl)-tetraphosphatase [PR00114] (62-88)
  IPR006186 Serine/threonine-specific protein phosphatase/bis(5-nucleosyl)-tetraphosphatase [PR00114] (92-119)
  IPR006186 Serine/threonine-specific protein phosphatase/bis(5-nucleosyl)-tetraphosphatase [PS00125] (24-29)
  IPR006186 Serine/threonine-specific protein phosphatase/bis(5-nucleosyl)-tetraphosphatase [SM00156] (1-179)
  IPR029052 Metallo-dependent phosphatase-like [G3DSA:3.60.21.10] (1-176)
  IPR029052 Metallo-dependent phosphatase-like [SSF56300] (2-161)
  IPR050341 Serine/threonine-protein phosphatase PP1 catalytic subunit [PTHR11668] (2-163)

Sequence (181 aa):
MNSLETICCLLAHKLMFPKMFNILRGNHECPDINQMYGFQDELERKFPTNNEGITLWNAFNELFACLPFAALIKNKILCVHGGIGPELKSLDDIRKIKRPILYPMTSPLACSLLWSDPMLDLKGFIKNSLRGAGYFFGQEHFRNFFTKNNDSSSFASRKAILEGFICESIDSFSANVKPNP

Secondary structure (DSSP, 8-state):
--HHHHHHHHHHHHHHSTTT------SSSSHHHHHHTTHHHHHHHHS-STTHHHHHHHHHHHHHHHS-SEEEETTTEEEESS---TT--SHHHHHT--S--S-GGGSHHHHHHHH-EE-TT--SEEE-TTTSSSEEE-HHHHHHHHHHHS-S--------B-S-------S------PPP-

Foldseek 3Di:
DVVVVVVVVLVVCCVVPVPFWADAAAPCLALVNVVVVCVLVVQCVVPVPPCRSVVVSVVSLLVSLAGQQWDQAPVAAIEGQAAFAPQCQAPVSSVPPDTRDRHLQVPLGSQQRHHEHEDEPDDHWDADPVRNTHTHGYPVVQVVRSVVHDDDDDPDNDDHDHDDDTDGHDDDPDPPPDPDD

Organism: NCBI:txid387005